Protein AF-A0A8T5B7F2-F1 (afdb_monomer_lite)

pLDDT: mean 81.79, std 15.77, range [36.69, 97.19]

Foldseek 3Di:
DVVVVVVVCVPVDDDPVNVVPPPPPDPVVVVVQVVVQVVDPDFPFDPDFWWKFAWDAPPPDKAKWKAFPQPQAIDPPDDPDDPPPPRPGDIDIDIAHQKIFTQDIDDDDPVCRGDQGCVCVVVRMFIEDPDDPVQRDGGFMKGWDKDQRTGRDDPTDRGIDIGIYGDDDPD

Radius of gyration: 23.21 Å; chains: 1; bounding box: 49×59×62 Å

Sequence (171 aa):
HVENGIRKREGCGPKVQEYLSRRKEIDFPTYVSYLADRIRREKKRLTYPRVVGEVEDTGDGSLEVLLCLGCNRVYYPIRNRCFQYDCEGPLEKITLPRRARLIRIIDLPIKQRRIFDITLMREGYVYIVDSEPNELKPGVELEPVIRRLNYEGNDGLIIYGPCYRPMFRRS

Secondary structure (DSSP, 8-state):
--HHHHHTTTTSS--HHHHHH------HHHHHHHHHHHH-------SSPPEEEEEEE-SS-EEEEEEETTTTEEESS--SS--STT--PPEEEEEEESSEEEEEEE---TTGGGS--HHHHHTTEEEE-S--TTT--TT-EEEEEEEEEEE--TTSPEEEEEEEEE-----

Structure (mmCIF, N/CA/C/O backbone):
data_AF-A0A8T5B7F2-F1
#
_entry.id   AF-A0A8T5B7F2-F1
#
loop_
_atom_site.group_PDB
_atom_site.id
_atom_site.type_symbol
_atom_site.label_atom_id
_atom_site.label_alt_id
_atom_site.label_comp_id
_atom_site.label_asym_id
_atom_site.label_entity_id
_atom_site.label_seq_id
_atom_site.pdbx_PDB_ins_code
_atom_site.Cartn_x
_atom_site.Cartn_y
_atom_site.Cartn_z
_atom_site.occupancy
_atom_site.B_iso_or_equiv
_atom_site.auth_seq_id
_atom_site.auth_comp_id
_atom_site.auth_asym_id
_atom_site.auth_atom_id
_atom_site.pdbx_PDB_model_num
ATOM 1 N N . HIS A 1 1 ? 17.336 -42.923 -41.041 1.00 51.56 1 HIS A N 1
ATOM 2 C CA . HIS A 1 1 ? 16.162 -42.450 -40.265 1.00 51.56 1 HIS A CA 1
ATOM 3 C C . HIS A 1 1 ? 16.240 -40.985 -39.802 1.00 51.56 1 HIS A C 1
ATOM 5 O O . HIS A 1 1 ? 15.188 -40.421 -39.530 1.00 51.56 1 HIS A O 1
ATOM 11 N N . VAL A 1 2 ? 17.419 -40.342 -39.761 1.00 53.22 2 VAL A N 1
ATOM 12 C CA . VAL A 1 2 ? 17.573 -38.925 -39.350 1.00 53.22 2 VAL A CA 1
ATOM 13 C C . VAL A 1 2 ? 17.303 -37.938 -40.502 1.00 53.22 2 VAL A C 1
ATOM 15 O O . VAL A 1 2 ? 16.630 -36.931 -40.307 1.00 53.22 2 VAL A O 1
ATOM 18 N N . GLU A 1 3 ? 17.720 -38.265 -41.728 1.00 51.62 3 GLU A N 1
ATOM 19 C CA . GLU A 1 3 ? 17.583 -37.384 -42.906 1.00 51.62 3 GLU A CA 1
ATOM 20 C C . GLU A 1 3 ? 16.125 -37.071 -43.288 1.00 51.62 3 GLU A C 1
ATOM 22 O O . GLU A 1 3 ? 15.798 -35.942 -43.653 1.00 51.62 3 GLU A O 1
ATOM 27 N N . ASN A 1 4 ? 15.209 -38.028 -43.104 1.00 52.06 4 ASN A N 1
ATOM 28 C CA . ASN A 1 4 ? 13.774 -37.820 -43.346 1.00 52.06 4 ASN A CA 1
ATOM 29 C C . ASN A 1 4 ? 13.122 -36.870 -42.322 1.00 52.06 4 ASN A C 1
ATOM 31 O O . ASN A 1 4 ? 12.081 -36.278 -42.607 1.00 52.06 4 ASN A O 1
ATOM 35 N N . GLY A 1 5 ? 13.718 -36.716 -41.134 1.00 56.75 5 GLY A N 1
ATOM 36 C CA . GLY A 1 5 ? 13.254 -35.783 -40.105 1.00 56.75 5 GLY A CA 1
ATOM 37 C C . GLY A 1 5 ? 13.672 -34.336 -40.374 1.00 56.75 5 GLY A C 1
ATOM 38 O O . GLY A 1 5 ? 12.923 -33.417 -40.045 1.00 56.75 5 GLY A O 1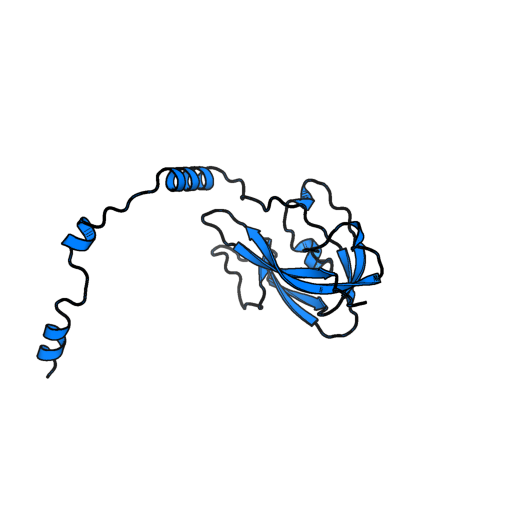
ATOM 39 N N . ILE A 1 6 ? 14.829 -34.138 -41.017 1.00 55.22 6 ILE A N 1
ATOM 40 C CA . ILE A 1 6 ? 15.348 -32.816 -41.402 1.00 55.22 6 ILE A CA 1
ATOM 41 C C . ILE A 1 6 ? 14.534 -32.260 -42.577 1.00 55.22 6 ILE A C 1
ATOM 43 O O . ILE A 1 6 ? 14.003 -31.157 -42.475 1.00 55.22 6 ILE A O 1
ATOM 47 N N . ARG A 1 7 ? 14.293 -33.075 -43.616 1.00 54.94 7 ARG A N 1
ATOM 48 C CA . ARG A 1 7 ? 13.446 -32.702 -44.768 1.00 54.94 7 ARG A CA 1
ATOM 49 C C . ARG A 1 7 ? 12.009 -32.331 -44.393 1.00 54.94 7 ARG A C 1
ATOM 51 O O . ARG A 1 7 ? 11.397 -31.500 -45.050 1.00 54.94 7 ARG A O 1
ATOM 58 N N . LYS A 1 8 ? 11.459 -32.898 -43.312 1.00 58.28 8 LYS A N 1
ATOM 59 C CA . LYS A 1 8 ? 10.122 -32.531 -42.801 1.00 58.28 8 LYS A CA 1
ATOM 60 C C . LYS A 1 8 ? 10.068 -31.158 -42.116 1.00 58.28 8 LYS A C 1
ATOM 62 O O . LYS A 1 8 ? 8.971 -30.658 -41.896 1.00 58.28 8 LYS A O 1
ATOM 67 N N . ARG A 1 9 ? 11.211 -30.569 -41.747 1.00 55.47 9 ARG A N 1
ATOM 68 C CA . ARG A 1 9 ? 11.302 -29.264 -41.062 1.00 55.47 9 ARG A CA 1
ATOM 69 C C . ARG A 1 9 ? 11.790 -28.131 -41.972 1.00 55.47 9 ARG A C 1
ATOM 71 O O . ARG A 1 9 ? 11.722 -26.971 -41.564 1.00 55.47 9 ARG A O 1
ATOM 78 N N . GLU A 1 10 ? 12.222 -28.440 -43.196 1.00 54.62 10 GLU A N 1
ATOM 79 C CA . GLU A 1 10 ? 12.577 -27.480 -44.251 1.00 54.62 10 GLU A CA 1
ATOM 80 C C . GLU A 1 10 ? 11.319 -26.774 -44.788 1.00 54.62 10 GLU A C 1
ATOM 82 O O . GLU A 1 10 ? 10.803 -27.075 -45.859 1.00 54.62 10 GLU A O 1
ATOM 87 N N . GLY A 1 11 ? 10.766 -25.855 -43.999 1.00 56.06 11 GLY A N 1
ATOM 88 C CA . GLY A 1 11 ? 9.564 -25.099 -44.366 1.00 56.06 11 GLY A CA 1
ATOM 89 C C . GLY A 1 11 ? 8.676 -24.699 -43.192 1.00 56.06 11 GLY A C 1
ATOM 90 O O . GLY A 1 11 ? 7.735 -23.940 -43.385 1.00 56.06 11 GLY A O 1
ATOM 91 N N . CYS A 1 12 ? 8.973 -25.167 -41.974 1.00 56.88 12 CYS A N 1
ATOM 92 C CA . CYS A 1 12 ? 8.216 -24.791 -40.774 1.00 56.88 12 CYS A CA 1
ATOM 93 C C . CYS A 1 12 ? 8.627 -23.433 -40.175 1.00 56.88 12 CYS A C 1
ATOM 95 O O . CYS A 1 12 ? 8.027 -23.001 -39.194 1.00 56.88 12 CYS A O 1
ATOM 97 N N . GLY A 1 13 ? 9.655 -22.780 -40.721 1.00 60.50 13 GLY A N 1
ATOM 98 C CA . GLY A 1 13 ? 10.077 -21.438 -40.325 1.00 60.50 13 GLY A CA 1
ATOM 99 C C . GLY A 1 13 ? 9.675 -20.405 -41.381 1.00 60.50 13 GLY A C 1
ATOM 100 O O . GLY A 1 13 ? 9.742 -20.723 -42.571 1.00 60.50 13 GLY A O 1
ATOM 101 N N . PRO A 1 14 ? 9.283 -19.185 -40.978 1.00 62.03 14 PRO A N 1
ATOM 102 C CA . PRO A 1 14 ? 8.954 -18.132 -41.927 1.00 62.03 14 PRO A CA 1
ATOM 103 C C . PRO A 1 14 ? 10.139 -17.832 -42.852 1.00 62.03 14 PRO A C 1
ATOM 105 O O . PRO A 1 14 ? 11.297 -17.797 -42.422 1.00 62.03 14 PRO A O 1
ATOM 108 N N . LYS A 1 15 ? 9.861 -17.639 -44.144 1.00 72.44 15 LYS A N 1
ATOM 109 C CA . LYS A 1 15 ? 10.897 -17.378 -45.157 1.00 72.44 15 LYS A CA 1
ATOM 110 C C . LYS A 1 15 ? 11.496 -15.988 -44.940 1.00 72.44 15 LYS A C 1
ATOM 112 O O . LYS A 1 15 ? 10.819 -15.072 -44.492 1.00 72.44 15 LYS A O 1
ATOM 117 N N . VAL A 1 16 ? 12.751 -15.778 -45.342 1.00 63.19 16 VAL A N 1
ATOM 118 C CA . VAL A 1 16 ? 13.417 -14.455 -45.274 1.00 63.19 16 VAL A CA 1
ATOM 119 C C . VAL A 1 16 ? 12.575 -13.355 -45.943 1.00 63.19 16 VAL A C 1
ATOM 121 O O . VAL A 1 16 ? 12.485 -12.241 -45.439 1.00 63.19 16 VAL A O 1
ATOM 124 N N . GLN A 1 17 ? 11.883 -13.693 -47.032 1.00 61.34 17 GLN A N 1
ATOM 125 C CA . GLN A 1 17 ? 10.926 -12.813 -47.709 1.00 61.34 17 GLN A CA 1
ATOM 126 C C . GLN A 1 17 ? 9.750 -12.395 -46.804 1.00 61.34 17 GLN A C 1
ATOM 128 O O . GLN A 1 17 ? 9.361 -11.236 -46.851 1.00 61.34 17 GLN A O 1
ATOM 133 N N . GLU A 1 18 ? 9.243 -13.272 -45.927 1.00 62.03 18 GLU A N 1
ATOM 134 C CA . GLU A 1 18 ? 8.201 -12.933 -44.937 1.00 62.03 18 GLU A CA 1
ATOM 135 C C . GLU A 1 18 ? 8.719 -12.019 -43.819 1.00 62.03 18 GLU A C 1
ATOM 137 O O . GLU A 1 18 ? 7.961 -11.218 -43.272 1.00 62.03 18 GLU A O 1
ATOM 142 N N . TYR A 1 19 ? 10.012 -12.095 -43.485 1.00 61.62 19 TYR A N 1
ATOM 143 C CA . TYR A 1 19 ? 10.641 -11.135 -42.573 1.0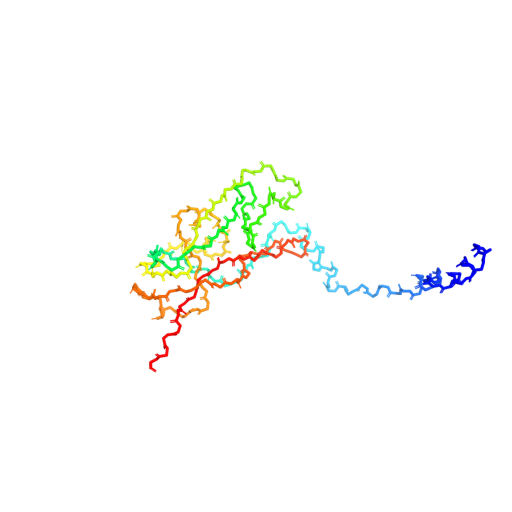0 61.62 19 TYR A CA 1
ATOM 144 C C . TYR A 1 19 ? 10.772 -9.750 -43.210 1.00 61.62 19 TYR A C 1
ATOM 146 O O . TYR A 1 19 ? 10.538 -8.749 -42.537 1.00 61.62 19 TYR A O 1
ATOM 154 N N . LEU A 1 20 ? 11.114 -9.695 -44.499 1.00 60.31 20 LEU A N 1
ATOM 155 C CA . LEU A 1 20 ? 11.252 -8.447 -45.254 1.00 60.31 20 LEU A CA 1
ATOM 156 C C . LEU A 1 20 ? 9.891 -7.816 -45.587 1.00 60.31 20 LEU A C 1
ATOM 158 O O . LEU A 1 20 ? 9.758 -6.594 -45.568 1.00 60.31 20 LEU A O 1
ATOM 162 N N . SER A 1 21 ? 8.871 -8.636 -45.865 1.00 59.69 21 SER A N 1
ATOM 163 C CA . SER A 1 21 ? 7.511 -8.185 -46.180 1.00 59.69 21 SER A CA 1
ATOM 164 C C . SER A 1 21 ? 6.680 -7.854 -44.944 1.00 59.69 21 SER A C 1
ATOM 166 O O . SER A 1 21 ? 5.618 -7.241 -45.075 1.00 59.69 21 SER A O 1
ATOM 168 N N . ARG A 1 22 ? 7.148 -8.218 -43.741 1.00 58.12 22 ARG A N 1
ATOM 169 C CA . ARG A 1 22 ? 6.617 -7.712 -42.472 1.00 58.12 22 ARG A CA 1
ATOM 170 C C . ARG A 1 22 ? 6.911 -6.214 -42.388 1.00 58.12 22 ARG A C 1
ATOM 172 O O . ARG A 1 22 ? 7.828 -5.768 -41.703 1.00 58.12 22 ARG A O 1
ATOM 179 N N . ARG A 1 23 ? 6.103 -5.413 -43.086 1.00 52.53 23 ARG A N 1
ATOM 180 C CA . ARG A 1 23 ? 5.982 -3.984 -42.812 1.00 52.53 23 ARG A CA 1
ATOM 181 C C . ARG A 1 23 ? 5.582 -3.866 -41.352 1.00 52.53 23 ARG A C 1
ATOM 183 O O . ARG A 1 23 ? 4.459 -4.172 -40.967 1.00 52.53 23 ARG A O 1
ATOM 190 N N . LYS A 1 24 ? 6.546 -3.488 -40.521 1.00 57.41 24 LYS A N 1
ATOM 191 C CA . LYS A 1 24 ? 6.284 -3.077 -39.155 1.00 57.41 24 LYS A CA 1
ATOM 192 C C . LYS A 1 24 ? 5.636 -1.708 -39.300 1.00 57.41 24 LYS A C 1
ATOM 194 O O . LYS A 1 24 ? 6.340 -0.721 -39.483 1.00 57.41 24 LYS A O 1
ATOM 199 N N . GLU A 1 25 ? 4.309 -1.664 -39.360 1.00 60.31 25 GLU A N 1
ATOM 200 C CA . GLU A 1 25 ? 3.586 -0.405 -39.220 1.00 60.31 25 GLU A CA 1
ATOM 201 C C . GLU A 1 25 ? 3.957 0.143 -37.847 1.00 60.31 25 GLU A C 1
ATOM 203 O O . GLU A 1 25 ? 3.554 -0.369 -36.803 1.00 60.31 25 GLU A O 1
ATOM 208 N N . ILE A 1 26 ? 4.871 1.109 -37.853 1.00 59.50 26 ILE A N 1
ATOM 209 C CA . ILE A 1 26 ? 5.222 1.842 -36.654 1.00 59.50 26 ILE A CA 1
ATOM 210 C C . ILE A 1 26 ? 4.067 2.808 -36.467 1.00 59.50 26 ILE A C 1
ATOM 212 O O . ILE A 1 26 ? 3.935 3.773 -37.218 1.00 59.50 26 ILE A O 1
ATOM 216 N N . ASP A 1 27 ? 3.219 2.523 -35.486 1.00 68.88 27 ASP A N 1
ATOM 217 C CA . ASP A 1 27 ? 2.233 3.482 -35.019 1.00 68.88 27 ASP A CA 1
ATOM 218 C C . ASP A 1 27 ? 2.986 4.715 -34.492 1.00 68.88 27 ASP A C 1
ATOM 220 O O . ASP A 1 27 ? 3.556 4.712 -33.398 1.00 68.88 27 ASP A O 1
ATOM 224 N N . PHE A 1 28 ? 3.084 5.743 -35.337 1.00 67.25 28 PHE A N 1
ATOM 225 C CA . PHE A 1 28 ? 3.832 6.972 -35.075 1.00 67.25 28 PHE A CA 1
ATOM 226 C C . PHE A 1 28 ? 3.417 7.646 -33.758 1.00 67.25 28 PHE A C 1
ATOM 228 O O . PHE A 1 28 ? 4.313 8.004 -32.993 1.00 67.25 28 PHE A O 1
ATOM 235 N N . PRO A 1 29 ? 2.115 7.782 -33.432 1.00 72.81 29 PRO A N 1
ATOM 236 C CA . PRO A 1 29 ? 1.653 8.197 -32.108 1.00 72.81 29 PRO A CA 1
ATOM 237 C C . PRO A 1 29 ? 2.306 7.425 -30.957 1.00 72.81 29 PRO A C 1
ATOM 239 O O . PRO A 1 29 ? 2.857 8.024 -30.029 1.00 72.81 29 PRO A O 1
ATOM 242 N N . THR A 1 30 ? 2.307 6.096 -31.043 1.00 65.50 30 THR A N 1
ATOM 243 C CA . THR A 1 30 ? 2.913 5.220 -30.040 1.00 65.50 30 THR A CA 1
ATOM 244 C C . THR A 1 30 ? 4.432 5.414 -29.973 1.00 65.50 30 THR A C 1
ATOM 246 O O . THR A 1 30 ? 4.979 5.579 -28.882 1.00 65.50 30 THR A O 1
ATOM 249 N N . TYR A 1 31 ? 5.117 5.516 -31.114 1.00 69.44 31 TYR A N 1
ATOM 250 C CA . TYR A 1 31 ? 6.560 5.782 -31.184 1.00 69.44 31 TYR A CA 1
ATOM 251 C C . TYR A 1 31 ? 6.956 7.138 -30.579 1.00 69.44 31 TYR A C 1
ATOM 253 O O . TYR A 1 31 ? 7.900 7.215 -29.791 1.00 69.44 31 TYR A O 1
ATOM 261 N N . VAL A 1 32 ? 6.204 8.199 -30.880 1.00 74.75 32 VAL A N 1
ATOM 262 C CA . VAL A 1 32 ? 6.394 9.529 -30.284 1.00 74.75 32 VAL A CA 1
ATOM 263 C C . VAL A 1 32 ? 6.147 9.480 -28.776 1.00 74.75 32 VAL A C 1
ATOM 265 O O . VAL A 1 32 ? 6.898 10.094 -28.021 1.00 74.75 32 VAL A O 1
ATOM 268 N N . SER A 1 33 ? 5.154 8.709 -28.318 1.00 67.38 33 SER A N 1
ATOM 269 C CA . SER A 1 33 ? 4.895 8.522 -26.887 1.00 67.38 33 SER A CA 1
ATOM 270 C C . SER A 1 33 ? 6.051 7.814 -26.169 1.00 67.38 33 SER A C 1
ATOM 272 O O . SER A 1 33 ? 6.435 8.243 -25.083 1.00 67.38 33 SER A O 1
ATOM 274 N N . TYR A 1 34 ? 6.662 6.796 -26.789 1.00 66.81 34 TYR A N 1
ATOM 275 C CA . TYR A 1 34 ? 7.838 6.106 -26.248 1.00 66.81 34 TYR A CA 1
ATOM 276 C C . TYR A 1 34 ? 9.067 7.019 -26.210 1.00 66.81 34 TYR A C 1
ATOM 278 O O . TYR A 1 34 ? 9.780 7.053 -25.211 1.00 66.81 34 TYR A O 1
ATOM 286 N N . LEU A 1 35 ? 9.304 7.807 -27.263 1.00 69.25 35 LEU A N 1
ATOM 287 C CA . LEU A 1 35 ? 10.375 8.809 -27.288 1.00 69.25 35 LEU A CA 1
ATOM 288 C C . LEU A 1 35 ? 10.183 9.873 -26.204 1.00 69.25 35 LEU A C 1
ATOM 290 O O . LEU A 1 35 ? 11.130 10.201 -25.491 1.00 69.25 35 LEU A O 1
ATOM 294 N N . ALA A 1 36 ? 8.962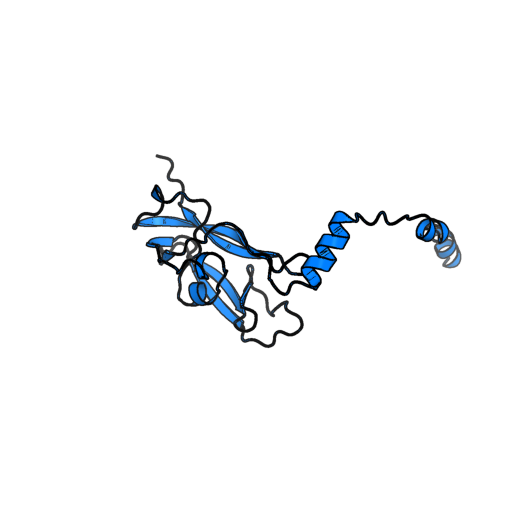 10.388 -26.053 1.00 66.25 36 ALA A N 1
ATOM 295 C CA . ALA A 1 36 ? 8.634 11.362 -25.022 1.00 66.25 36 ALA A CA 1
ATOM 296 C C . ALA A 1 36 ? 8.824 10.784 -23.613 1.00 66.25 36 ALA A C 1
ATOM 298 O O . ALA A 1 36 ? 9.395 11.467 -22.767 1.00 66.25 36 ALA A O 1
ATOM 299 N N . ASP A 1 37 ? 8.410 9.538 -23.371 1.00 63.19 37 ASP A N 1
ATOM 300 C CA . ASP A 1 37 ? 8.599 8.847 -22.090 1.00 63.19 37 ASP A CA 1
ATOM 301 C C . ASP A 1 37 ? 10.075 8.571 -21.792 1.00 63.19 37 ASP A C 1
ATOM 303 O O . ASP A 1 37 ? 10.518 8.747 -20.663 1.00 63.19 37 ASP A O 1
ATOM 307 N N . ARG A 1 38 ? 10.867 8.200 -22.802 1.00 62.12 38 ARG A N 1
ATOM 308 C CA . ARG A 1 38 ? 12.307 7.965 -22.642 1.00 62.12 38 ARG A CA 1
ATOM 309 C C . ARG A 1 38 ? 13.077 9.252 -22.333 1.00 62.12 38 ARG A C 1
ATOM 311 O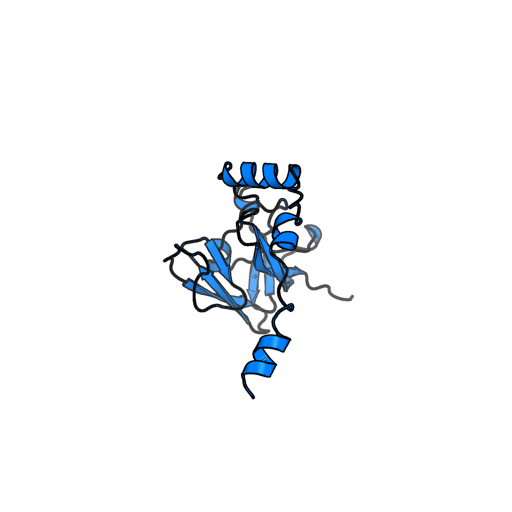 O . ARG A 1 38 ? 14.071 9.219 -21.611 1.00 62.12 38 ARG A O 1
ATOM 318 N N . ILE A 1 39 ? 12.633 10.383 -22.883 1.00 62.31 39 ILE A N 1
ATOM 319 C CA . ILE A 1 39 ? 13.242 11.702 -22.659 1.00 62.31 39 ILE A CA 1
ATOM 320 C C . ILE A 1 39 ? 12.757 12.315 -21.334 1.00 62.31 39 ILE A C 1
ATOM 322 O O . ILE A 1 39 ? 13.539 12.933 -20.607 1.00 62.31 39 ILE A O 1
ATOM 326 N N . ARG A 1 40 ? 11.476 12.143 -20.984 1.00 56.12 40 ARG A N 1
ATOM 327 C CA . ARG A 1 40 ? 10.899 12.638 -19.729 1.00 56.12 40 ARG A CA 1
ATOM 328 C C . ARG A 1 40 ? 11.228 11.674 -18.593 1.00 56.12 40 ARG A C 1
ATOM 330 O O . ARG A 1 40 ? 10.596 10.644 -18.427 1.00 56.12 40 ARG A O 1
ATOM 337 N N . ARG A 1 41 ? 12.130 12.078 -17.695 1.00 48.94 41 ARG A N 1
ATOM 338 C CA . ARG A 1 41 ? 12.385 11.370 -16.418 1.00 48.94 41 ARG A CA 1
ATOM 339 C C . ARG A 1 41 ? 11.164 11.301 -15.480 1.00 48.94 41 ARG A C 1
ATOM 341 O O . ARG A 1 41 ? 11.242 10.708 -14.404 1.00 48.94 41 ARG A O 1
ATOM 348 N N . GLU A 1 42 ? 10.051 11.941 -15.832 1.00 53.16 42 GLU A N 1
ATOM 349 C CA . GLU A 1 42 ? 8.841 11.962 -15.021 1.00 53.16 42 GLU A CA 1
ATOM 350 C C . GLU A 1 42 ? 8.068 10.648 -15.164 1.00 53.16 42 GLU A C 1
ATOM 352 O O . GLU A 1 42 ? 7.366 10.413 -16.145 1.00 53.16 42 GLU A O 1
ATOM 357 N N . LYS A 1 43 ? 8.166 9.793 -14.138 1.00 54.53 43 LYS A N 1
ATOM 358 C CA . LYS A 1 43 ? 7.346 8.581 -14.005 1.00 54.53 43 LYS A CA 1
ATOM 359 C C . LYS A 1 43 ? 5.864 8.944 -14.173 1.00 54.53 43 LYS A C 1
ATOM 361 O O . LYS A 1 43 ? 5.341 9.717 -13.366 1.00 54.53 43 LYS A O 1
ATOM 366 N N . LYS A 1 44 ? 5.185 8.380 -15.180 1.00 57.00 44 LYS A N 1
ATOM 367 C CA . LYS A 1 44 ? 3.726 8.498 -15.350 1.00 57.00 44 LYS A CA 1
ATOM 368 C C . LYS A 1 44 ? 3.037 7.932 -14.108 1.00 57.00 44 LYS A C 1
ATOM 370 O O . LYS A 1 44 ? 3.077 6.732 -13.864 1.00 57.00 44 LYS A O 1
ATOM 375 N N . ARG A 1 45 ? 2.429 8.800 -13.298 1.00 63.00 45 ARG A N 1
ATOM 376 C CA . ARG A 1 45 ? 1.796 8.413 -12.027 1.00 63.00 45 ARG A CA 1
ATOM 377 C C . ARG A 1 45 ? 0.342 8.029 -12.242 1.00 63.00 45 ARG A C 1
ATOM 379 O O . ARG A 1 45 ? -0.299 8.473 -13.191 1.00 63.00 45 ARG A O 1
ATOM 386 N N . LEU A 1 46 ? -0.185 7.237 -11.316 1.00 62.09 46 LEU A N 1
ATOM 387 C CA . LEU A 1 46 ? -1.623 7.018 -11.225 1.00 62.09 46 LEU A CA 1
ATOM 388 C C . LEU A 1 46 ? -2.325 8.339 -10.905 1.00 62.09 46 LEU A C 1
ATOM 390 O O . LEU A 1 46 ? -1.871 9.103 -10.056 1.00 62.09 46 LEU A O 1
ATOM 394 N N . THR A 1 47 ? -3.408 8.609 -11.630 1.00 58.88 47 THR A N 1
ATOM 395 C CA . THR A 1 47 ? -4.080 9.915 -11.631 1.00 58.88 47 THR A CA 1
ATOM 396 C C . THR A 1 47 ? -5.000 10.113 -10.424 1.00 58.88 47 THR A C 1
ATOM 398 O O . THR A 1 47 ? -5.293 11.251 -10.069 1.00 58.88 47 THR A O 1
ATOM 401 N N . TYR A 1 48 ? -5.443 9.032 -9.773 1.00 67.12 48 TYR A N 1
ATOM 402 C CA . TYR A 1 48 ? -6.343 9.111 -8.623 1.00 67.12 48 TYR A CA 1
ATOM 403 C C . TYR A 1 48 ? -5.579 9.382 -7.316 1.00 67.12 48 TYR A C 1
ATOM 405 O O . TYR A 1 48 ? -4.479 8.849 -7.124 1.00 67.12 48 TYR A O 1
ATOM 413 N N . PRO A 1 49 ? -6.135 10.211 -6.411 1.00 73.12 49 PRO A N 1
ATOM 414 C CA . PRO A 1 49 ? -5.559 10.409 -5.091 1.00 73.12 49 PRO A CA 1
ATOM 415 C C . PRO A 1 49 ? -5.616 9.098 -4.307 1.00 73.12 49 PRO A C 1
ATOM 417 O O . PRO A 1 49 ? -6.630 8.405 -4.290 1.00 73.12 49 PRO A O 1
ATOM 420 N N . ARG A 1 50 ? -4.508 8.756 -3.657 1.00 86.75 50 ARG A N 1
ATOM 421 C CA . ARG A 1 50 ? -4.429 7.599 -2.771 1.00 86.75 50 ARG A CA 1
ATOM 422 C C . ARG A 1 50 ? -4.993 7.965 -1.415 1.00 86.75 50 ARG A C 1
ATOM 424 O O . ARG A 1 50 ? -4.577 8.966 -0.831 1.00 86.75 50 ARG A O 1
ATOM 431 N N . VAL A 1 51 ? -5.893 7.126 -0.924 1.00 92.38 51 VAL A N 1
ATOM 432 C CA . VAL A 1 51 ? -6.351 7.154 0.460 1.00 92.38 51 VAL A CA 1
ATOM 433 C C . VAL A 1 51 ? -5.508 6.158 1.243 1.00 92.38 51 VAL A C 1
ATOM 435 O O . VAL A 1 51 ? -5.236 5.057 0.762 1.00 92.38 51 VAL A O 1
ATOM 438 N N . VAL A 1 52 ? -5.055 6.564 2.424 1.00 95.12 52 VAL A N 1
ATOM 439 C CA . VAL A 1 52 ? -4.245 5.734 3.316 1.00 95.12 52 VAL A CA 1
ATOM 440 C C . VAL A 1 52 ? -4.907 5.725 4.681 1.00 95.12 52 VAL A C 1
ATOM 442 O O . VAL A 1 52 ? -5.373 6.765 5.142 1.00 95.12 52 VAL A O 1
ATOM 445 N N . GLY A 1 53 ? -4.984 4.555 5.303 1.00 95.69 53 GLY A N 1
ATOM 446 C CA . GLY A 1 53 ? -5.603 4.386 6.609 1.00 95.69 53 GLY A CA 1
ATOM 447 C C . GLY A 1 53 ? -4.749 3.558 7.549 1.00 95.69 53 GLY A C 1
ATOM 448 O O . GLY A 1 53 ? -3.965 2.711 7.128 1.00 95.69 53 GLY A O 1
ATOM 449 N N . GLU A 1 54 ? -4.926 3.822 8.832 1.00 97.19 54 GLU A N 1
ATOM 450 C CA . GLU A 1 54 ? -4.444 2.979 9.916 1.00 97.19 54 GLU A CA 1
ATOM 451 C C . GLU A 1 54 ? -5.500 1.928 10.234 1.00 97.19 54 GLU A C 1
ATOM 453 O O . GLU A 1 54 ? -6.696 2.240 10.272 1.00 97.19 54 GLU A O 1
ATOM 458 N N . VAL A 1 55 ? -5.069 0.688 10.443 1.00 96.75 55 VAL A N 1
ATOM 459 C CA . VAL A 1 55 ? -5.975 -0.442 10.640 1.00 96.75 55 VAL A CA 1
ATOM 460 C C . VAL A 1 55 ? -5.541 -1.313 11.805 1.00 96.75 55 VAL A C 1
ATOM 462 O O . VAL A 1 55 ? -4.354 -1.443 12.087 1.00 96.75 55 VAL A O 1
ATOM 465 N N . GLU A 1 56 ? -6.517 -1.947 12.443 1.00 95.56 56 GLU A N 1
ATOM 466 C CA . GLU A 1 56 ? -6.297 -3.043 13.387 1.00 95.56 56 GLU A CA 1
ATOM 467 C C . GLU A 1 56 ? -6.606 -4.392 12.729 1.00 95.56 56 GLU A C 1
ATOM 469 O O . GLU A 1 56 ? -7.488 -4.490 11.872 1.00 95.56 56 GLU A O 1
ATOM 474 N N . ASP A 1 57 ? -5.881 -5.433 13.135 1.00 94.38 57 ASP A N 1
ATOM 475 C CA . ASP A 1 57 ? -6.146 -6.816 12.734 1.00 94.38 57 ASP A CA 1
ATOM 476 C C . ASP A 1 57 ? -7.361 -7.361 13.499 1.00 94.38 57 ASP A C 1
ATOM 478 O O . ASP A 1 57 ? -7.426 -7.265 14.726 1.00 94.38 57 ASP A O 1
ATOM 482 N N . THR A 1 58 ? -8.326 -7.948 12.786 1.00 90.69 58 THR A N 1
ATOM 483 C CA . THR A 1 58 ? -9.504 -8.575 13.406 1.00 90.69 58 THR A CA 1
ATOM 484 C C . THR A 1 58 ? -9.301 -10.057 13.740 1.00 90.69 58 THR A C 1
ATOM 486 O O . THR A 1 58 ? -10.213 -10.677 14.282 1.00 90.69 58 THR A O 1
ATOM 489 N N . GLY A 1 59 ? -8.127 -10.631 13.450 1.00 85.44 59 GLY A N 1
ATOM 490 C CA . GLY A 1 59 ? -7.739 -11.992 13.836 1.00 85.44 59 GLY A CA 1
ATOM 491 C C . GLY A 1 59 ? -8.007 -13.075 12.785 1.00 85.44 59 GLY A C 1
ATOM 492 O O . GLY A 1 59 ? -7.770 -14.251 13.048 1.00 85.44 59 GLY A O 1
ATOM 493 N N . ASP A 1 60 ? -8.443 -12.712 11.577 1.00 84.62 60 ASP A N 1
ATOM 494 C CA . ASP A 1 60 ? -8.786 -13.658 10.498 1.00 84.62 60 ASP A CA 1
ATOM 495 C C . ASP A 1 60 ? -7.578 -14.047 9.611 1.00 84.62 60 ASP A C 1
ATOM 497 O O . ASP A 1 60 ? -7.701 -14.368 8.422 1.00 84.62 60 ASP A O 1
ATOM 501 N N . GLY A 1 61 ? -6.381 -14.023 10.202 1.00 91.94 61 GLY A N 1
ATOM 502 C CA . GLY A 1 61 ? -5.113 -14.361 9.563 1.00 91.94 61 GLY A CA 1
ATOM 503 C C . GLY A 1 61 ? -4.457 -13.196 8.825 1.00 91.94 61 GLY A C 1
ATOM 504 O O . GLY A 1 61 ? -4.954 -12.074 8.793 1.00 91.94 61 GLY A O 1
ATOM 505 N N . SER A 1 62 ? -3.317 -13.475 8.194 1.00 94.25 62 SER A N 1
ATOM 506 C CA . SER A 1 62 ? -2.480 -12.454 7.566 1.00 94.25 62 SER A CA 1
ATOM 507 C C . SER A 1 62 ? -2.056 -12.815 6.139 1.00 94.25 62 SER A C 1
ATOM 509 O O . SER A 1 62 ? -2.231 -13.931 5.632 1.00 94.25 62 SER A O 1
ATOM 511 N N . LEU A 1 63 ? -1.572 -11.799 5.441 1.00 94.56 63 LEU A N 1
ATOM 512 C CA . LEU A 1 63 ? -0.966 -11.833 4.123 1.00 94.56 63 LEU A CA 1
ATOM 513 C C . LEU A 1 63 ? 0.484 -11.421 4.306 1.00 94.56 63 LEU A C 1
ATOM 515 O O . LEU A 1 63 ? 0.757 -10.404 4.939 1.00 94.56 63 LEU A O 1
ATOM 519 N N . GLU A 1 64 ? 1.408 -12.148 3.702 1.00 96.31 64 GLU A N 1
ATOM 520 C CA . GLU A 1 64 ? 2.795 -11.714 3.685 1.00 96.31 64 GLU A CA 1
ATOM 521 C C . GLU A 1 64 ? 3.086 -10.928 2.400 1.00 96.31 64 GLU A C 1
ATOM 523 O O . GLU A 1 64 ? 2.673 -11.312 1.300 1.00 96.31 64 GLU A O 1
ATOM 528 N N . VAL A 1 65 ? 3.815 -9.824 2.537 1.00 96.69 65 VAL A N 1
ATOM 529 C CA . VAL A 1 65 ? 4.195 -8.933 1.438 1.00 96.69 65 VAL A CA 1
ATOM 530 C C . VAL A 1 65 ? 5.680 -8.632 1.540 1.00 96.69 65 VAL A C 1
ATOM 532 O O . VAL A 1 65 ? 6.208 -8.449 2.633 1.00 96.69 65 VAL A O 1
ATOM 535 N N . LEU A 1 66 ? 6.364 -8.563 0.400 1.00 97.00 66 LEU A N 1
ATOM 536 C CA . LEU A 1 66 ? 7.774 -8.193 0.357 1.00 97.00 66 LEU A CA 1
ATOM 537 C C . LEU A 1 66 ? 7.933 -6.756 -0.140 1.00 97.00 66 LEU A C 1
ATOM 539 O O . LEU A 1 66 ? 7.460 -6.412 -1.224 1.00 97.00 66 LEU A O 1
ATOM 543 N N . LEU A 1 67 ? 8.642 -5.937 0.624 1.00 96.38 67 LEU A N 1
ATOM 544 C CA . LEU A 1 67 ? 9.011 -4.570 0.289 1.00 96.38 67 LEU A CA 1
ATOM 545 C C . LEU A 1 67 ? 10.491 -4.512 -0.096 1.00 96.38 67 LEU A C 1
ATOM 547 O O . LEU A 1 67 ? 11.330 -5.140 0.543 1.00 96.38 67 LEU A O 1
ATOM 551 N N . CYS A 1 68 ? 10.830 -3.744 -1.130 1.00 95.00 68 CYS A N 1
ATOM 552 C CA . CYS A 1 68 ? 12.215 -3.435 -1.474 1.00 95.00 68 CYS A CA 1
ATOM 553 C C . CYS A 1 68 ? 12.523 -1.976 -1.156 1.00 95.00 68 CYS A C 1
ATOM 555 O O . CYS A 1 68 ? 12.070 -1.072 -1.866 1.00 95.00 68 CYS A O 1
ATOM 557 N N . LEU A 1 69 ? 13.344 -1.762 -0.128 1.00 93.56 69 LEU A N 1
ATOM 558 C CA . LEU A 1 69 ? 13.674 -0.433 0.384 1.00 93.56 69 LEU A CA 1
ATOM 559 C C . LEU A 1 69 ? 14.576 0.370 -0.568 1.00 93.56 69 LEU A C 1
ATOM 561 O O . LEU A 1 69 ? 14.592 1.592 -0.498 1.00 93.56 69 LEU A O 1
ATOM 565 N N . GLY A 1 70 ? 15.291 -0.288 -1.491 1.00 92.25 70 GLY A N 1
ATOM 566 C CA . GLY A 1 70 ? 16.156 0.406 -2.456 1.00 92.25 70 GLY A CA 1
ATOM 567 C C . GLY A 1 70 ? 15.424 1.010 -3.653 1.00 92.25 70 GLY A C 1
ATOM 568 O O . GLY A 1 70 ? 15.813 2.069 -4.132 1.00 92.25 70 GLY A O 1
ATOM 569 N N . CYS A 1 71 ? 14.369 0.358 -4.157 1.00 90.06 71 CYS A N 1
ATOM 570 C CA . CYS A 1 71 ? 13.640 0.824 -5.349 1.00 90.06 71 CYS A CA 1
ATOM 571 C C . CYS A 1 71 ? 12.175 1.202 -5.091 1.00 90.06 71 CYS A C 1
ATOM 573 O O . CYS A 1 71 ? 11.459 1.519 -6.042 1.00 90.06 71 CYS A O 1
ATOM 575 N N . ASN A 1 72 ? 11.734 1.203 -3.828 1.00 91.06 72 ASN A N 1
ATOM 576 C CA . ASN A 1 72 ? 10.369 1.552 -3.429 1.00 91.06 72 ASN A CA 1
ATOM 577 C C . ASN A 1 72 ? 9.299 0.664 -4.110 1.00 91.06 72 ASN A C 1
ATOM 579 O O . ASN A 1 72 ? 8.263 1.144 -4.579 1.00 91.06 72 ASN A O 1
ATOM 583 N N . ARG A 1 73 ? 9.578 -0.644 -4.226 1.00 91.94 73 ARG A N 1
ATOM 584 C CA . ARG A 1 73 ? 8.671 -1.633 -4.835 1.00 91.94 73 ARG A CA 1
ATOM 585 C C . ARG A 1 73 ? 8.060 -2.556 -3.795 1.00 91.94 73 ARG A C 1
ATOM 587 O O . ARG A 1 73 ? 8.690 -2.897 -2.799 1.00 91.94 73 ARG A O 1
ATOM 594 N N . VAL A 1 74 ? 6.852 -3.005 -4.101 1.00 94.50 74 VAL A N 1
ATOM 595 C CA . VAL A 1 74 ? 6.099 -4.001 -3.345 1.00 94.50 74 VAL A CA 1
ATOM 596 C C . VAL A 1 74 ? 5.904 -5.240 -4.212 1.00 94.50 74 VAL A C 1
ATOM 598 O O . VAL A 1 74 ? 5.663 -5.125 -5.415 1.00 94.50 74 VAL A O 1
ATOM 601 N N . TYR A 1 75 ? 6.014 -6.420 -3.609 1.00 94.56 75 TYR A N 1
ATOM 602 C CA . TYR A 1 75 ? 5.810 -7.697 -4.275 1.00 94.56 75 TYR A CA 1
ATOM 603 C C . TYR A 1 75 ? 4.793 -8.534 -3.513 1.00 94.56 75 TYR A C 1
ATOM 605 O O . TYR A 1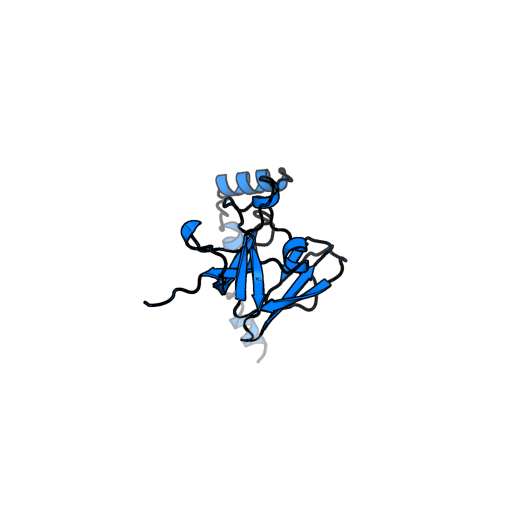 75 ? 4.990 -8.896 -2.350 1.00 94.56 75 TYR A O 1
ATOM 613 N N . TYR A 1 76 ? 3.721 -8.871 -4.221 1.00 93.31 76 TYR A N 1
ATOM 614 C CA . TYR A 1 76 ? 2.734 -9.843 -3.796 1.00 93.31 76 TYR A CA 1
ATOM 615 C C . TYR A 1 76 ? 2.308 -10.693 -5.006 1.00 93.31 76 TYR A C 1
ATOM 617 O O . TYR A 1 76 ? 1.903 -10.122 -6.023 1.00 93.31 76 TYR A O 1
ATOM 625 N N . PRO A 1 77 ? 2.389 -12.034 -4.942 1.00 93.00 77 PRO A N 1
ATOM 626 C CA . PRO A 1 77 ? 2.949 -12.837 -3.848 1.00 93.00 77 PRO A CA 1
ATOM 627 C C . PRO A 1 77 ? 4.443 -12.573 -3.596 1.00 93.00 77 PRO A C 1
ATOM 629 O O . PRO A 1 77 ? 5.135 -12.017 -4.456 1.00 93.00 77 PRO A O 1
ATOM 632 N N . ILE A 1 78 ? 4.936 -12.983 -2.421 1.00 93.88 78 ILE A N 1
ATOM 633 C CA . ILE A 1 78 ? 6.344 -12.820 -2.028 1.00 93.88 78 ILE A CA 1
ATOM 634 C C . ILE A 1 78 ? 7.288 -13.445 -3.054 1.00 93.88 78 ILE A C 1
ATOM 636 O O . ILE A 1 78 ? 7.029 -14.502 -3.632 1.00 93.88 78 ILE A O 1
ATOM 640 N N . ARG A 1 79 ? 8.423 -12.773 -3.250 1.00 90.69 79 ARG A N 1
ATOM 641 C CA . ARG A 1 79 ? 9.537 -13.227 -4.082 1.00 90.69 79 ARG A CA 1
ATOM 642 C C . ARG A 1 79 ? 10.792 -13.420 -3.231 1.00 90.69 79 ARG A C 1
ATOM 644 O O . ARG A 1 79 ? 10.855 -12.999 -2.082 1.00 90.69 79 ARG A O 1
ATOM 651 N N . ASN A 1 80 ? 11.800 -14.058 -3.807 1.00 89.69 80 ASN A N 1
ATOM 652 C CA . ASN A 1 80 ? 13.116 -14.228 -3.187 1.00 89.69 80 ASN A CA 1
ATOM 653 C C . ASN A 1 80 ? 14.093 -13.084 -3.514 1.00 89.69 80 ASN A C 1
ATOM 655 O O . ASN A 1 80 ? 15.121 -12.968 -2.858 1.00 89.69 80 ASN A O 1
ATOM 659 N N . ARG A 1 81 ? 13.796 -12.258 -4.526 1.00 90.44 81 ARG A N 1
ATOM 660 C CA . ARG A 1 81 ? 14.646 -11.143 -4.964 1.00 90.44 81 ARG A CA 1
ATOM 661 C C . ARG A 1 81 ? 13.837 -9.978 -5.531 1.00 90.44 81 ARG A C 1
ATOM 663 O O . ARG A 1 81 ? 12.701 -10.165 -5.969 1.00 90.44 81 ARG A O 1
ATOM 670 N N . CYS A 1 82 ? 14.460 -8.802 -5.586 1.00 91.50 82 CYS A N 1
ATOM 671 C CA . CYS A 1 82 ? 13.962 -7.662 -6.349 1.00 91.50 82 CYS A CA 1
ATOM 672 C C . CYS A 1 82 ? 14.062 -7.941 -7.862 1.00 91.50 82 CYS A C 1
ATOM 674 O O . CYS A 1 82 ? 15.012 -8.573 -8.317 1.00 91.50 82 CYS A O 1
ATOM 676 N N . PHE A 1 83 ? 13.094 -7.470 -8.652 1.00 87.44 83 PHE A N 1
ATOM 677 C CA . PHE A 1 83 ? 13.120 -7.564 -10.121 1.00 87.44 83 PHE A CA 1
ATOM 678 C C . PHE A 1 83 ? 13.678 -6.315 -10.804 1.00 87.44 83 PHE A C 1
ATOM 680 O O . PHE A 1 83 ? 13.702 -6.244 -12.029 1.00 87.44 83 PHE A O 1
ATOM 687 N N . GLN A 1 84 ? 14.104 -5.311 -10.039 1.00 86.75 84 GLN A N 1
ATOM 688 C CA . GLN A 1 84 ? 14.863 -4.207 -10.612 1.00 86.75 84 GLN A CA 1
ATOM 689 C C . GLN A 1 84 ? 16.298 -4.677 -10.832 1.00 86.75 84 GLN A C 1
ATOM 691 O O . GLN A 1 84 ? 16.939 -5.092 -9.872 1.00 86.75 84 GLN A O 1
ATOM 696 N N . TYR A 1 85 ? 16.763 -4.610 -12.083 1.00 79.19 85 TYR A N 1
ATOM 697 C CA . TYR A 1 85 ? 18.055 -5.156 -12.510 1.00 79.19 85 TYR A CA 1
ATOM 698 C C . TYR A 1 85 ? 19.228 -4.628 -11.663 1.00 79.19 85 TYR A C 1
ATOM 700 O O . TYR A 1 85 ? 19.978 -5.428 -11.121 1.00 79.19 85 TYR A O 1
ATOM 708 N N . ASP A 1 86 ? 19.291 -3.311 -11.440 1.00 84.38 86 ASP A N 1
ATOM 709 C CA . ASP A 1 86 ? 20.364 -2.651 -10.673 1.00 84.38 86 ASP A CA 1
ATOM 710 C C . ASP A 1 86 ? 19.973 -2.332 -9.216 1.00 84.38 86 ASP A C 1
ATOM 712 O O . ASP A 1 86 ? 20.392 -1.317 -8.658 1.00 84.38 86 ASP A O 1
ATOM 716 N N . CYS A 1 87 ? 19.087 -3.117 -8.593 1.00 87.94 87 CYS A N 1
ATOM 717 C CA . CYS A 1 87 ? 18.668 -2.851 -7.214 1.00 87.94 87 CYS A CA 1
ATOM 718 C C . CYS A 1 87 ? 19.270 -3.837 -6.216 1.00 87.94 87 CYS A C 1
ATOM 720 O O . CYS A 1 87 ? 18.834 -4.981 -6.110 1.00 87.94 87 CYS A O 1
ATOM 722 N N . GLU A 1 88 ? 20.183 -3.317 -5.402 1.00 89.62 88 GLU A N 1
ATOM 723 C CA . GLU A 1 88 ? 20.827 -4.016 -4.281 1.00 89.62 88 GLU A CA 1
ATOM 724 C C . GLU A 1 88 ? 20.198 -3.651 -2.924 1.00 89.62 88 GLU A C 1
ATOM 726 O O . GLU A 1 88 ? 20.754 -3.910 -1.860 1.00 89.62 88 GLU A O 1
ATOM 731 N N . GLY A 1 89 ? 19.030 -3.005 -2.946 1.00 90.38 89 GLY A N 1
ATOM 732 C CA . GLY A 1 89 ? 18.369 -2.540 -1.733 1.00 90.38 89 GLY A CA 1
ATOM 733 C C . GLY A 1 89 ? 17.880 -3.680 -0.837 1.00 90.38 89 GLY A C 1
ATOM 734 O O . GLY A 1 89 ? 17.460 -4.722 -1.351 1.00 90.38 89 GLY A O 1
ATOM 735 N N . PRO A 1 90 ? 17.835 -3.466 0.491 1.00 94.75 90 PRO A N 1
ATOM 736 C CA . PRO A 1 90 ? 17.358 -4.481 1.415 1.00 94.75 90 PRO A CA 1
ATOM 737 C C . PRO A 1 90 ? 15.889 -4.828 1.151 1.00 94.75 90 PRO A C 1
ATOM 739 O O . PRO A 1 90 ? 15.070 -3.976 0.780 1.00 94.75 90 PRO A O 1
ATOM 742 N N . LEU A 1 91 ? 15.581 -6.111 1.329 1.00 95.69 91 LEU A N 1
ATOM 743 C CA . LEU A 1 91 ? 14.243 -6.670 1.203 1.00 95.69 91 LEU A CA 1
ATOM 744 C C . LEU A 1 91 ? 13.674 -6.919 2.596 1.00 95.69 91 LEU A C 1
ATOM 746 O O . LEU A 1 91 ? 14.315 -7.564 3.422 1.00 95.69 91 LEU A O 1
ATOM 750 N N . GLU A 1 92 ? 12.461 -6.442 2.835 1.00 96.69 92 GLU A N 1
ATOM 751 C CA . GLU A 1 92 ? 11.774 -6.564 4.116 1.00 96.69 92 GLU A CA 1
ATOM 752 C C . GLU A 1 92 ? 10.436 -7.264 3.909 1.00 96.69 92 GLU A C 1
ATOM 754 O O . GLU A 1 92 ? 9.677 -6.924 3.000 1.00 96.69 92 GLU A O 1
ATOM 759 N N . LYS A 1 93 ? 10.150 -8.273 4.731 1.00 96.75 93 LYS A N 1
ATOM 760 C CA . LYS A 1 93 ? 8.840 -8.920 4.747 1.00 96.75 93 LYS A CA 1
ATOM 761 C C . LYS A 1 93 ? 7.977 -8.230 5.787 1.00 96.75 93 LYS A C 1
ATOM 763 O O . LYS A 1 93 ? 8.380 -8.136 6.941 1.00 96.75 93 LYS A O 1
ATOM 768 N N . ILE A 1 94 ? 6.791 -7.810 5.377 1.00 96.19 94 ILE A N 1
ATOM 769 C CA . ILE A 1 94 ? 5.760 -7.307 6.278 1.00 96.19 94 ILE A CA 1
ATOM 770 C C . ILE A 1 94 ? 4.553 -8.237 6.234 1.00 96.19 94 ILE A C 1
ATOM 772 O O . ILE A 1 94 ? 4.338 -8.961 5.255 1.00 96.19 94 ILE A O 1
ATOM 776 N N . THR A 1 95 ? 3.756 -8.195 7.292 1.00 96.00 95 THR A N 1
ATOM 777 C CA . THR A 1 95 ? 2.469 -8.883 7.344 1.00 96.00 95 THR A CA 1
ATOM 778 C C . THR A 1 95 ? 1.352 -7.854 7.328 1.00 96.00 95 THR A C 1
ATOM 780 O O . THR A 1 95 ? 1.468 -6.790 7.928 1.00 96.00 95 THR A O 1
ATOM 783 N N . LEU A 1 96 ? 0.292 -8.158 6.589 1.00 95.56 96 LEU A N 1
ATOM 784 C CA . LEU A 1 96 ? -0.908 -7.339 6.492 1.00 95.56 96 LEU A CA 1
ATOM 785 C C . LEU A 1 96 ? -2.125 -8.188 6.874 1.00 95.56 96 LEU A C 1
ATOM 787 O O . LEU A 1 96 ? -2.198 -9.348 6.462 1.00 95.56 96 LEU A O 1
ATOM 791 N N . PRO A 1 97 ? -3.091 -7.656 7.631 1.00 95.75 97 PRO A N 1
ATOM 792 C CA . PRO A 1 97 ? -4.236 -8.432 8.106 1.00 95.75 97 PRO A CA 1
ATOM 793 C C . PRO A 1 97 ? -5.190 -8.834 6.969 1.00 95.75 97 PRO A C 1
ATOM 795 O O . PRO A 1 97 ? -5.523 -8.027 6.104 1.00 95.75 97 PRO A O 1
ATOM 798 N N . ARG A 1 98 ? -5.682 -10.077 6.944 1.00 95.25 98 ARG A N 1
ATOM 799 C CA . ARG A 1 98 ? -6.655 -10.529 5.925 1.00 95.25 98 ARG A CA 1
ATOM 800 C C . ARG A 1 98 ? -8.040 -9.926 6.096 1.00 95.25 98 ARG A C 1
ATOM 802 O O . ARG A 1 98 ? -8.792 -9.868 5.130 1.00 95.25 98 ARG A O 1
ATOM 809 N N . ARG A 1 99 ? -8.370 -9.492 7.302 1.00 95.25 99 ARG A N 1
ATOM 810 C CA . ARG A 1 99 ? -9.496 -8.612 7.588 1.00 95.25 99 ARG A CA 1
ATOM 811 C C . ARG A 1 99 ? -9.016 -7.597 8.592 1.00 95.25 99 ARG A C 1
ATOM 813 O O . ARG A 1 99 ? -8.328 -7.939 9.549 1.00 95.25 99 ARG A O 1
ATOM 820 N N . ALA A 1 100 ? -9.341 -6.352 8.314 1.00 95.94 100 ALA A N 1
ATOM 821 C CA . ALA A 1 100 ? -8.869 -5.243 9.106 1.00 95.94 100 ALA A CA 1
ATOM 822 C C . ALA A 1 100 ? -10.046 -4.363 9.487 1.00 95.94 100 ALA A C 1
ATOM 824 O O . ALA A 1 100 ? -11.025 -4.283 8.746 1.00 95.94 100 ALA A O 1
ATOM 825 N N . ARG A 1 101 ? -9.951 -3.670 10.612 1.00 96.56 101 ARG A N 1
ATOM 826 C CA . ARG A 1 101 ? -10.903 -2.617 10.957 1.00 96.56 101 ARG A CA 1
ATOM 827 C C . ARG A 1 101 ? -10.215 -1.268 10.825 1.00 96.56 101 ARG A C 1
ATOM 829 O O . ARG A 1 101 ? -9.105 -1.081 11.315 1.00 96.56 101 ARG A O 1
ATOM 836 N N . LEU A 1 102 ? -10.855 -0.336 10.125 1.00 97.00 102 LEU A N 1
ATOM 837 C CA . LEU A 1 102 ? -10.334 1.013 9.935 1.00 97.00 102 LEU A CA 1
ATOM 838 C C . LEU A 1 102 ? -10.310 1.749 11.276 1.00 97.00 102 LEU A C 1
ATOM 840 O O . LEU A 1 102 ? -11.361 1.963 11.873 1.00 97.00 102 LEU A O 1
ATOM 844 N N . ILE A 1 103 ? -9.136 2.179 11.728 1.00 97.12 103 ILE A N 1
ATOM 845 C CA . ILE A 1 103 ? -9.004 3.042 12.908 1.00 97.12 103 ILE A CA 1
ATOM 846 C C . ILE A 1 103 ? -9.247 4.490 12.484 1.00 97.12 103 ILE A C 1
ATOM 848 O O . ILE A 1 103 ? -10.123 5.168 13.019 1.00 97.12 103 ILE A O 1
ATOM 852 N N . ARG A 1 104 ? -8.485 4.971 11.496 1.00 96.12 104 ARG A N 1
ATOM 853 C CA . ARG A 1 104 ? -8.588 6.337 10.963 1.00 96.12 104 ARG A CA 1
ATOM 854 C C . ARG A 1 104 ? -7.959 6.455 9.580 1.00 96.12 104 ARG A C 1
ATOM 856 O O . ARG A 1 104 ? -7.104 5.656 9.207 1.00 96.12 104 ARG A O 1
ATOM 863 N N . ILE A 1 105 ? -8.348 7.494 8.848 1.00 95.50 105 ILE A N 1
ATOM 864 C CA . ILE A 1 105 ? -7.681 7.913 7.609 1.00 95.50 105 ILE A CA 1
ATOM 865 C C . ILE A 1 105 ? -6.505 8.824 7.967 1.00 95.50 105 ILE A C 1
ATOM 867 O O . ILE A 1 105 ? -6.613 9.656 8.867 1.00 95.50 105 ILE A O 1
ATOM 871 N N . ILE A 1 106 ? -5.396 8.676 7.248 1.00 94.06 106 ILE A N 1
ATOM 872 C CA . ILE A 1 106 ? -4.218 9.527 7.379 1.00 94.06 106 ILE A CA 1
ATOM 873 C C . ILE A 1 106 ? -4.250 10.616 6.309 1.00 94.06 106 ILE A C 1
ATOM 875 O O . ILE A 1 106 ? -4.308 10.344 5.105 1.00 94.06 106 ILE A O 1
ATOM 879 N N . ASP A 1 107 ? -4.162 11.868 6.750 1.00 89.50 107 ASP A N 1
ATOM 880 C CA . ASP A 1 107 ? -4.083 13.014 5.856 1.00 89.50 107 ASP A CA 1
ATOM 881 C C . ASP A 1 107 ? -2.674 13.183 5.292 1.00 89.50 107 ASP A C 1
ATOM 883 O O . ASP A 1 107 ? -1.789 13.797 5.886 1.00 89.50 107 ASP A O 1
ATOM 887 N N . LEU A 1 108 ? -2.473 12.669 4.081 1.00 88.62 108 LEU A N 1
ATOM 888 C CA . LEU A 1 108 ? -1.231 12.888 3.350 1.00 88.62 108 LEU A CA 1
ATOM 889 C C . LEU A 1 108 ? -1.207 14.282 2.695 1.00 88.62 108 LEU A C 1
ATOM 891 O O . LEU A 1 108 ? -2.223 14.721 2.146 1.00 88.62 108 LEU A O 1
ATOM 895 N N . PRO A 1 109 ? -0.049 14.958 2.625 1.00 88.38 109 PRO A N 1
ATOM 896 C CA . PRO A 1 109 ? 0.166 16.104 1.749 1.00 88.38 109 PRO A CA 1
ATOM 897 C C . PRO A 1 109 ? -0.219 15.804 0.292 1.00 88.38 109 PRO A C 1
ATOM 899 O O . PRO A 1 109 ? 0.038 14.714 -0.222 1.00 88.38 109 PRO A O 1
ATOM 902 N N . ILE A 1 110 ? -0.751 16.797 -0.432 1.00 83.62 110 ILE A N 1
ATOM 903 C CA . ILE A 1 110 ? -1.233 16.652 -1.827 1.00 83.62 110 ILE A CA 1
ATOM 904 C C . ILE A 1 110 ? -0.188 15.994 -2.745 1.00 83.62 110 ILE A C 1
ATOM 906 O O . ILE A 1 110 ? -0.527 15.171 -3.598 1.00 83.62 110 ILE A O 1
ATOM 910 N N . LYS A 1 111 ? 1.095 16.333 -2.565 1.00 82.62 111 LYS A N 1
ATOM 911 C CA . LYS A 1 111 ? 2.200 15.751 -3.342 1.00 82.62 111 LYS A CA 1
ATOM 912 C C . LYS A 1 111 ? 2.368 14.250 -3.081 1.00 82.62 111 LYS A C 1
ATOM 914 O O . LYS A 1 111 ? 2.597 13.506 -4.032 1.00 82.62 111 LYS A O 1
ATOM 919 N N . GLN A 1 112 ? 2.228 13.818 -1.826 1.00 84.31 112 GLN A N 1
ATOM 920 C CA . GLN A 1 112 ? 2.357 12.418 -1.415 1.00 84.31 112 GLN A CA 1
ATOM 921 C C . GLN A 1 112 ? 1.130 11.590 -1.812 1.00 84.31 112 GLN A C 1
ATOM 923 O O . GLN A 1 112 ? 1.300 10.462 -2.257 1.00 84.31 112 GLN A O 1
ATOM 928 N N . ARG A 1 113 ? -0.083 12.168 -1.824 1.00 85.06 113 ARG A N 1
ATOM 929 C CA . ARG A 1 113 ? -1.311 11.475 -2.289 1.00 85.06 113 ARG A CA 1
ATOM 930 C C . ARG A 1 113 ? -1.208 10.904 -3.710 1.00 85.06 113 ARG A C 1
ATOM 932 O O . ARG A 1 113 ? -1.955 9.999 -4.063 1.00 85.06 113 ARG A O 1
ATOM 939 N N . ARG A 1 114 ? -0.309 11.431 -4.548 1.00 82.25 114 ARG A N 1
ATOM 940 C CA . ARG A 1 114 ? -0.104 10.988 -5.942 1.00 82.25 114 ARG A CA 1
ATOM 941 C C . ARG A 1 114 ? 0.989 9.929 -6.095 1.00 82.25 114 ARG A C 1
ATOM 943 O O . ARG A 1 114 ? 1.193 9.418 -7.196 1.00 82.25 114 ARG A O 1
ATOM 950 N N . ILE A 1 115 ? 1.733 9.630 -5.034 1.00 84.19 115 ILE A N 1
ATOM 951 C CA . ILE A 1 115 ? 2.915 8.769 -5.072 1.00 84.19 115 ILE A CA 1
ATOM 952 C C . ILE A 1 115 ? 2.630 7.526 -4.236 1.00 84.19 115 ILE A C 1
ATOM 954 O O . ILE A 1 115 ? 2.070 7.611 -3.152 1.00 84.19 115 ILE A O 1
ATOM 958 N N . PHE A 1 116 ? 2.982 6.362 -4.776 1.00 89.44 116 PHE A N 1
ATOM 959 C CA . PHE A 1 116 ? 3.023 5.148 -3.975 1.00 89.44 116 PHE A CA 1
ATOM 960 C C . PHE A 1 116 ? 4.312 5.127 -3.161 1.00 89.44 116 PHE A C 1
ATOM 962 O O . PHE A 1 116 ? 5.400 5.284 -3.720 1.00 89.44 116 PHE A O 1
ATOM 969 N N . ASP A 1 117 ? 4.171 4.913 -1.866 1.00 91.38 117 ASP A N 1
ATOM 970 C CA . ASP A 1 117 ? 5.258 4.881 -0.902 1.00 91.38 117 ASP A CA 1
ATOM 971 C C . ASP A 1 117 ? 5.152 3.621 -0.037 1.00 91.38 117 ASP A C 1
ATOM 973 O O . ASP A 1 117 ? 4.121 3.385 0.602 1.00 91.38 117 ASP A O 1
ATOM 977 N N . ILE A 1 118 ? 6.202 2.796 -0.046 1.00 94.06 118 ILE A N 1
ATOM 978 C CA . ILE A 1 118 ? 6.260 1.582 0.772 1.00 94.06 118 ILE A CA 1
ATOM 979 C C . ILE A 1 118 ? 6.525 1.886 2.245 1.00 94.06 118 ILE A C 1
ATOM 981 O O . ILE A 1 118 ? 6.264 1.020 3.075 1.00 94.06 118 ILE A O 1
ATOM 985 N N . THR A 1 119 ? 7.036 3.075 2.585 1.00 94.06 119 THR A N 1
ATOM 986 C CA . THR A 1 119 ? 7.289 3.454 3.985 1.00 94.06 119 THR A CA 1
ATOM 987 C C . THR A 1 119 ? 5.993 3.461 4.785 1.00 94.06 119 THR A C 1
ATOM 989 O O . THR A 1 119 ? 5.954 2.890 5.867 1.00 94.06 119 THR A O 1
ATOM 992 N N . LEU A 1 120 ? 4.900 3.937 4.184 1.00 94.69 120 LEU A N 1
ATOM 993 C CA . LEU A 1 120 ? 3.563 3.881 4.775 1.00 94.69 120 LEU A CA 1
ATOM 994 C C . LEU A 1 120 ? 3.129 2.439 5.084 1.00 94.69 120 LEU A C 1
ATOM 996 O O . LEU A 1 120 ? 2.614 2.172 6.162 1.00 94.69 120 LEU A O 1
ATOM 1000 N N . MET A 1 121 ? 3.388 1.490 4.176 1.00 94.75 121 MET A N 1
ATOM 1001 C CA . MET A 1 121 ? 3.073 0.073 4.420 1.00 94.75 121 MET A CA 1
ATOM 1002 C C . MET A 1 121 ? 3.959 -0.541 5.501 1.00 94.75 121 MET A C 1
ATOM 1004 O O . MET A 1 121 ? 3.498 -1.361 6.288 1.00 94.75 121 MET A O 1
ATOM 1008 N N . ARG A 1 122 ? 5.231 -0.141 5.544 1.00 94.94 122 ARG A N 1
ATOM 1009 C CA . ARG A 1 122 ? 6.184 -0.567 6.570 1.00 94.94 122 ARG A CA 1
ATOM 1010 C C . ARG A 1 122 ? 5.793 -0.062 7.962 1.00 94.94 122 ARG A C 1
ATOM 1012 O O . ARG A 1 122 ? 5.994 -0.774 8.936 1.00 94.94 122 ARG A O 1
ATOM 1019 N N . GLU A 1 123 ? 5.205 1.128 8.043 1.00 94.62 123 GLU A N 1
ATOM 1020 C CA . GLU A 1 123 ? 4.655 1.717 9.272 1.00 94.62 123 GLU A CA 1
ATOM 1021 C C . GLU A 1 123 ? 3.309 1.097 9.696 1.00 94.62 123 GLU A C 1
ATOM 1023 O O . GLU A 1 123 ? 2.784 1.441 10.750 1.00 94.62 123 GLU A O 1
ATOM 1028 N N . GLY A 1 124 ? 2.758 0.165 8.908 1.00 92.50 124 GLY A N 1
ATOM 1029 C CA . GLY A 1 124 ? 1.497 -0.522 9.205 1.00 92.50 124 GLY A CA 1
ATOM 1030 C C . GLY A 1 124 ? 0.255 0.141 8.605 1.00 92.50 124 GLY A C 1
ATOM 1031 O O . GLY A 1 124 ? -0.856 -0.350 8.803 1.00 92.50 124 GLY A O 1
ATOM 1032 N N . TYR A 1 125 ? 0.413 1.219 7.834 1.00 95.75 125 TYR A N 1
ATOM 1033 C CA . TYR A 1 125 ? -0.700 1.822 7.110 1.00 95.75 125 TY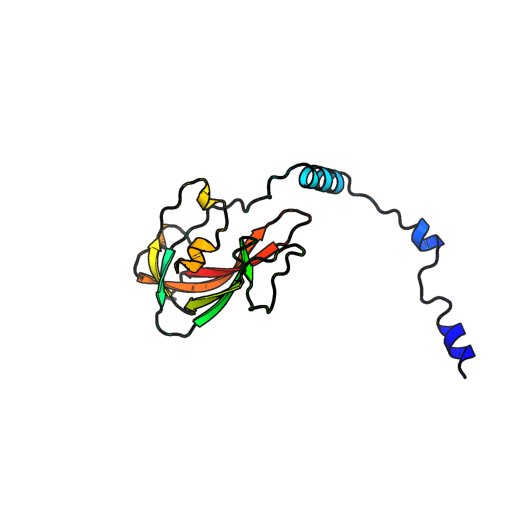R A CA 1
ATOM 1034 C C . TYR A 1 125 ? -1.036 1.045 5.841 1.00 95.75 125 TYR A C 1
ATOM 1036 O O . TYR A 1 125 ? -0.187 0.435 5.188 1.00 95.75 125 TYR A O 1
ATOM 1044 N N . VAL A 1 126 ? -2.296 1.126 5.429 1.00 95.75 126 VAL A N 1
ATOM 1045 C CA . VAL A 1 126 ? -2.788 0.442 4.237 1.00 95.75 126 VAL A CA 1
ATOM 1046 C C . VAL A 1 126 ? -3.358 1.423 3.228 1.00 95.75 126 VAL A C 1
ATOM 1048 O O . VAL A 1 126 ? -3.961 2.437 3.579 1.00 95.75 126 VAL A O 1
ATOM 1051 N N . TYR A 1 127 ? -3.190 1.106 1.947 1.00 95.38 127 TYR A N 1
ATOM 1052 C CA . TYR A 1 127 ? -3.829 1.853 0.870 1.00 95.38 127 TYR A CA 1
ATOM 1053 C C . TYR A 1 127 ? -5.276 1.413 0.721 1.00 95.38 127 TYR A C 1
ATOM 1055 O O . TYR A 1 127 ? -5.538 0.224 0.542 1.00 95.38 127 TYR A O 1
ATOM 1063 N N . ILE A 1 128 ? -6.193 2.374 0.740 1.00 94.81 128 ILE A N 1
ATOM 1064 C CA . ILE A 1 128 ? -7.625 2.144 0.590 1.00 94.81 128 ILE A CA 1
ATOM 1065 C C . ILE A 1 128 ? -8.046 2.492 -0.842 1.00 94.81 128 ILE A C 1
ATOM 1067 O O . ILE A 1 128 ? -7.629 3.506 -1.409 1.00 94.81 128 ILE A O 1
ATOM 1071 N N . VAL A 1 129 ? -8.841 1.614 -1.443 1.00 92.81 129 VAL A N 1
ATOM 1072 C CA . VAL A 1 129 ? -9.334 1.676 -2.823 1.00 92.81 129 VAL A CA 1
ATOM 1073 C C . VAL A 1 129 ? -10.821 1.327 -2.859 1.00 92.81 129 VAL A C 1
ATOM 1075 O O . VAL A 1 129 ? -11.370 0.865 -1.862 1.00 92.81 129 VAL A O 1
ATOM 1078 N N . ASP A 1 130 ? -11.460 1.541 -4.012 1.00 90.31 130 ASP A N 1
ATOM 1079 C CA . ASP A 1 130 ? -12.851 1.144 -4.278 1.00 90.31 130 ASP A CA 1
ATOM 1080 C C . ASP A 1 130 ? -13.836 1.606 -3.187 1.00 90.31 130 ASP A C 1
ATOM 1082 O O . ASP A 1 130 ? -14.668 0.827 -2.731 1.00 90.31 130 ASP A O 1
ATOM 1086 N N . SER A 1 131 ? -13.689 2.852 -2.732 1.00 89.38 131 SER A N 1
ATOM 1087 C CA . SER A 1 131 ? -14.503 3.429 -1.662 1.00 89.38 131 SER A CA 1
ATOM 1088 C C . SER A 1 131 ? -14.795 4.897 -1.890 1.00 89.38 131 SER A C 1
ATOM 1090 O O . SER A 1 131 ? -13.966 5.642 -2.422 1.00 89.38 131 SER A O 1
ATOM 1092 N N . GLU A 1 132 ? -15.968 5.301 -1.424 1.00 87.25 132 GLU A N 1
ATOM 1093 C CA . GLU A 1 132 ? -16.370 6.696 -1.336 1.00 87.25 132 GLU A CA 1
ATOM 1094 C C . GLU A 1 132 ? -16.003 7.284 0.042 1.00 87.25 132 GLU A C 1
ATOM 1096 O O . GLU A 1 132 ? -15.975 6.568 1.048 1.00 87.25 132 GLU A O 1
ATOM 1101 N N . PRO A 1 133 ? -15.746 8.603 0.155 1.00 84.56 133 PRO A N 1
ATOM 1102 C CA . PRO A 1 133 ? -15.338 9.219 1.423 1.00 84.56 133 PRO A CA 1
ATOM 1103 C C . PRO A 1 133 ? -16.315 8.997 2.590 1.00 84.56 133 PRO A C 1
ATOM 1105 O O . PRO A 1 133 ? -15.905 8.965 3.747 1.00 84.56 133 PRO A O 1
ATOM 1108 N N . ASN A 1 134 ? -17.610 8.847 2.305 1.00 87.50 134 ASN A N 1
ATOM 1109 C CA . ASN A 1 134 ? -18.657 8.614 3.304 1.00 87.50 134 ASN A CA 1
ATOM 1110 C C . ASN A 1 134 ? -18.671 7.176 3.862 1.00 87.50 134 ASN A C 1
ATOM 1112 O O . ASN A 1 134 ? -19.232 6.958 4.941 1.00 87.50 134 ASN A O 1
ATOM 1116 N N . GLU A 1 135 ? -18.057 6.222 3.161 1.00 88.88 135 GLU A N 1
ATOM 1117 C CA . GLU A 1 135 ? -17.930 4.818 3.566 1.00 88.88 135 GLU A CA 1
ATOM 1118 C C . GLU A 1 135 ? -16.743 4.598 4.509 1.00 88.88 135 GLU A C 1
ATOM 1120 O O . GLU A 1 135 ? -16.693 3.598 5.218 1.00 88.88 135 GLU A O 1
ATOM 1125 N N . LEU A 1 136 ? -15.789 5.532 4.559 1.00 91.56 136 LEU A N 1
ATOM 1126 C CA . LEU A 1 136 ? -14.541 5.389 5.309 1.00 91.56 136 LEU A CA 1
ATOM 1127 C C . LEU A 1 136 ? -14.633 6.002 6.707 1.00 91.56 136 LEU A C 1
ATOM 1129 O O . LEU A 1 136 ? -13.999 7.009 7.024 1.00 91.56 136 LEU A O 1
ATOM 1133 N N . LYS A 1 137 ? -15.434 5.370 7.563 1.00 92.94 137 LYS A N 1
ATOM 1134 C CA . LYS A 1 137 ? -15.564 5.746 8.976 1.00 92.94 137 LYS A CA 1
ATOM 1135 C C . LYS A 1 137 ? -14.715 4.836 9.869 1.00 92.94 137 LYS A C 1
ATOM 1137 O O . LYS A 1 137 ? -14.561 3.655 9.552 1.00 92.94 137 LYS A O 1
ATOM 1142 N N . PRO A 1 138 ? -14.210 5.342 11.009 1.00 95.62 138 PRO A N 1
ATOM 1143 C CA . PRO A 1 138 ? -13.644 4.489 12.046 1.00 95.62 138 PRO A CA 1
ATOM 1144 C C . PRO A 1 138 ? -14.591 3.333 12.388 1.00 95.62 138 PRO A C 1
ATOM 1146 O O . PRO A 1 138 ? -15.800 3.529 12.524 1.00 95.62 138 PRO A O 1
ATOM 1149 N N . GLY A 1 139 ? -14.045 2.129 12.503 1.00 94.81 139 GLY A N 1
ATOM 1150 C CA . GLY A 1 139 ? -14.783 0.905 12.791 1.00 94.81 139 GLY A CA 1
ATOM 1151 C C . GLY A 1 139 ? -15.241 0.108 11.565 1.00 94.81 139 GLY A C 1
ATOM 1152 O O . GLY A 1 139 ? -15.718 -1.013 11.731 1.00 94.81 139 GLY A O 1
ATOM 1153 N N . VAL A 1 140 ? -15.098 0.639 10.346 1.00 94.69 140 VAL A N 1
ATOM 1154 C CA . VAL A 1 140 ? -15.486 -0.079 9.121 1.00 94.69 140 VAL A CA 1
ATOM 1155 C C . VAL A 1 140 ? -14.550 -1.257 8.870 1.00 94.69 140 VAL A C 1
ATOM 1157 O O . VAL A 1 140 ? -13.330 -1.129 8.954 1.00 94.69 140 VAL A O 1
ATOM 1160 N N . GLU A 1 141 ? -15.135 -2.410 8.561 1.00 95.75 141 GLU A N 1
ATOM 1161 C CA . GLU A 1 141 ? -14.393 -3.610 8.186 1.00 95.75 141 GLU A CA 1
ATOM 1162 C C . GLU A 1 141 ? -13.887 -3.487 6.752 1.00 95.75 141 GLU A C 1
ATOM 1164 O O . GLU A 1 141 ? -14.610 -3.074 5.844 1.00 95.75 141 GLU A O 1
ATOM 1169 N N . LEU A 1 142 ? -12.630 -3.856 6.562 1.00 96.06 142 LEU A N 1
ATOM 1170 C CA . LEU A 1 142 ? -11.913 -3.789 5.309 1.00 96.06 142 LEU A CA 1
ATOM 1171 C C . LEU A 1 142 ? -11.406 -5.178 4.926 1.00 96.06 142 LEU A C 1
ATOM 1173 O O . LEU A 1 142 ? -10.907 -5.932 5.765 1.00 96.06 142 LEU A O 1
ATOM 1177 N N . GLU A 1 143 ? -11.462 -5.475 3.633 1.00 95.38 143 GLU A N 1
ATOM 1178 C CA . GLU A 1 143 ? -10.869 -6.675 3.051 1.00 95.38 143 GLU A CA 1
ATOM 1179 C C . GLU A 1 143 ? -9.769 -6.321 2.039 1.00 95.38 143 GLU A C 1
ATOM 1181 O O . GLU A 1 143 ? -9.864 -5.304 1.340 1.00 95.38 143 GLU A O 1
ATOM 1186 N N . PRO A 1 144 ? -8.723 -7.154 1.933 1.00 95.44 144 PRO A N 1
ATOM 1187 C CA . PRO A 1 144 ? -7.638 -6.954 1.001 1.00 95.44 144 PRO A CA 1
ATOM 1188 C C . PRO A 1 144 ? -8.068 -7.282 -0.432 1.00 95.44 144 PRO A C 1
ATOM 1190 O O . PRO A 1 144 ? -8.675 -8.315 -0.713 1.00 95.44 144 PRO A O 1
ATOM 1193 N N . VAL A 1 145 ? -7.665 -6.438 -1.372 1.00 95.56 145 VAL A N 1
ATOM 1194 C CA . VAL A 1 145 ? -7.846 -6.618 -2.812 1.00 95.56 145 VAL A CA 1
ATOM 1195 C C . VAL A 1 145 ? -6.555 -6.310 -3.551 1.00 95.56 145 VAL A C 1
ATOM 1197 O O . VAL A 1 145 ? -5.783 -5.438 -3.159 1.00 95.56 145 VAL A O 1
ATOM 1200 N N . ILE A 1 146 ? -6.308 -7.009 -4.657 1.00 94.75 146 ILE A N 1
ATOM 1201 C CA . ILE A 1 146 ? -5.132 -6.742 -5.487 1.00 94.75 146 ILE A CA 1
ATOM 1202 C C . ILE A 1 146 ? -5.468 -5.651 -6.490 1.00 94.75 146 ILE A C 1
ATOM 1204 O O . ILE A 1 146 ? -6.309 -5.830 -7.372 1.00 94.75 146 ILE A O 1
ATOM 1208 N N . ARG A 1 147 ? -4.782 -4.516 -6.375 1.00 92.88 147 ARG A N 1
ATOM 1209 C CA . ARG A 1 147 ? -4.917 -3.394 -7.305 1.00 92.88 147 ARG A CA 1
ATOM 1210 C C . ARG A 1 147 ? -3.554 -2.931 -7.787 1.00 92.88 147 ARG A C 1
ATOM 1212 O O . ARG A 1 147 ? -2.505 -3.265 -7.236 1.00 92.88 147 ARG A O 1
ATOM 1219 N N . ARG A 1 148 ? -3.581 -2.161 -8.873 1.00 90.62 148 ARG A N 1
ATOM 1220 C CA . ARG A 1 148 ? -2.396 -1.498 -9.404 1.00 90.62 148 ARG A CA 1
ATOM 1221 C C . ARG A 1 148 ? -1.948 -0.441 -8.397 1.00 90.62 148 ARG A C 1
ATOM 1223 O O . ARG A 1 148 ? -2.623 0.565 -8.209 1.00 90.62 148 ARG A O 1
ATOM 1230 N N . LEU A 1 149 ? -0.806 -0.677 -7.768 1.00 89.44 149 LEU A N 1
ATOM 1231 C CA . LEU A 1 149 ? -0.211 0.212 -6.785 1.00 89.44 149 LEU A CA 1
ATOM 1232 C C . LEU A 1 149 ? 0.720 1.221 -7.420 1.00 89.44 149 LEU A C 1
ATOM 1234 O O . LEU A 1 149 ? 0.766 2.343 -6.946 1.00 89.44 149 LEU A O 1
ATOM 1238 N N . ASN A 1 150 ? 1.440 0.894 -8.486 1.00 87.88 150 ASN A N 1
ATOM 1239 C CA . ASN A 1 150 ? 2.316 1.870 -9.125 1.00 87.88 150 ASN A CA 1
ATOM 1240 C C . ASN A 1 150 ? 2.493 1.580 -10.617 1.00 87.88 150 ASN A C 1
ATOM 1242 O O . ASN A 1 150 ? 2.222 0.473 -11.084 1.00 87.88 150 ASN A O 1
ATOM 1246 N N . TYR A 1 151 ? 2.918 2.595 -11.362 1.00 85.38 151 TYR A N 1
ATOM 1247 C CA . TYR A 1 151 ? 3.255 2.490 -12.775 1.00 85.38 151 TYR A CA 1
ATOM 1248 C C . TYR A 1 151 ? 4.553 3.244 -13.025 1.00 85.38 151 TYR A C 1
ATOM 1250 O O . TYR A 1 151 ? 4.690 4.404 -12.642 1.00 85.38 151 TYR A O 1
ATOM 1258 N N . GLU A 1 152 ? 5.521 2.573 -13.635 1.00 80.88 152 GLU A N 1
ATOM 1259 C CA . GLU A 1 152 ? 6.846 3.147 -13.878 1.00 80.88 152 GLU A CA 1
ATOM 1260 C C . GLU A 1 152 ? 7.005 3.731 -15.291 1.00 80.88 152 GLU A C 1
ATOM 1262 O O . GLU A 1 152 ? 8.103 4.139 -15.656 1.00 80.88 152 GLU A O 1
ATOM 1267 N N . GLY A 1 153 ? 5.915 3.843 -16.058 1.00 75.62 153 GLY A N 1
ATOM 1268 C CA . GLY A 1 153 ? 5.935 4.328 -17.439 1.00 75.62 153 GLY A CA 1
ATOM 1269 C C . GLY A 1 153 ? 5.927 3.196 -18.464 1.00 75.62 153 GLY A C 1
ATOM 1270 O O . GLY A 1 153 ? 5.856 2.024 -18.105 1.00 75.62 153 GLY A O 1
ATOM 1271 N N . ASN A 1 154 ? 5.973 3.565 -19.745 1.00 71.25 154 ASN A N 1
ATOM 1272 C CA . ASN A 1 154 ? 5.789 2.644 -20.868 1.00 71.25 154 ASN A CA 1
ATOM 1273 C C . ASN A 1 154 ? 6.841 1.522 -20.955 1.00 71.25 154 ASN A C 1
ATOM 1275 O O . ASN A 1 154 ? 6.503 0.414 -21.364 1.00 71.25 154 ASN A O 1
ATOM 1279 N N . ASP A 1 155 ? 8.078 1.798 -20.537 1.00 72.44 155 ASP A N 1
ATOM 1280 C CA . ASP A 1 155 ? 9.175 0.817 -20.485 1.00 72.44 155 ASP A CA 1
ATOM 1281 C C . ASP A 1 155 ? 9.364 0.216 -19.076 1.00 72.44 155 ASP A C 1
ATOM 1283 O O . ASP A 1 155 ? 10.271 -0.582 -18.838 1.00 72.44 155 ASP A O 1
ATOM 1287 N N . GLY A 1 156 ? 8.537 0.638 -18.116 1.00 75.19 156 GLY A N 1
ATOM 1288 C CA . GLY A 1 156 ? 8.618 0.249 -16.714 1.00 75.19 156 GLY A CA 1
ATOM 1289 C C . GLY A 1 156 ? 7.610 -0.832 -16.329 1.00 75.19 156 GLY A C 1
ATOM 1290 O O . GLY A 1 156 ? 6.764 -1.253 -17.119 1.00 75.19 156 GLY A O 1
ATOM 1291 N N . LEU A 1 157 ? 7.672 -1.289 -15.077 1.00 83.06 157 LEU A N 1
ATOM 1292 C CA . LEU A 1 157 ? 6.727 -2.285 -14.579 1.00 83.06 157 LEU A CA 1
ATOM 1293 C C . LEU A 1 157 ? 5.411 -1.645 -14.119 1.00 83.06 157 LEU A C 1
ATOM 1295 O O . LEU A 1 157 ? 5.374 -0.564 -13.520 1.00 83.06 157 LEU A O 1
ATOM 1299 N N . ILE A 1 158 ? 4.316 -2.373 -14.340 1.00 88.00 158 ILE A N 1
ATOM 1300 C CA . ILE A 1 158 ? 3.067 -2.162 -13.610 1.00 88.00 158 ILE A CA 1
ATOM 1301 C C . ILE A 1 158 ? 3.171 -2.949 -12.305 1.00 88.00 158 ILE A C 1
ATOM 1303 O O . ILE A 1 158 ? 3.295 -4.173 -12.313 1.00 88.00 158 ILE A O 1
ATOM 1307 N N . ILE A 1 159 ? 3.116 -2.245 -11.180 1.00 89.81 159 ILE A N 1
ATOM 1308 C CA . ILE A 1 159 ? 3.262 -2.845 -9.857 1.00 89.81 159 ILE A CA 1
ATOM 1309 C C . ILE A 1 159 ? 1.869 -3.079 -9.287 1.00 89.81 159 ILE A C 1
ATOM 1311 O O . ILE A 1 159 ? 1.105 -2.131 -9.092 1.00 89.81 159 ILE A O 1
ATOM 1315 N N . TYR A 1 160 ? 1.557 -4.341 -9.013 1.00 93.06 160 TYR A N 1
ATOM 1316 C CA . TYR A 1 160 ? 0.343 -4.768 -8.326 1.00 93.06 160 TYR A CA 1
ATOM 1317 C C . TYR A 1 160 ? 0.669 -5.176 -6.896 1.00 93.06 160 TYR A C 1
ATOM 1319 O O . TYR A 1 160 ? 1.744 -5.709 -6.621 1.00 93.06 160 TYR A O 1
ATOM 1327 N N . GLY A 1 161 ? -0.277 -4.961 -5.993 1.00 94.44 161 GLY A N 1
ATOM 1328 C CA . GLY A 1 161 ? -0.165 -5.458 -4.633 1.00 94.44 161 GLY A CA 1
ATOM 1329 C C . GLY A 1 161 ? -1.442 -5.246 -3.831 1.00 94.44 161 GLY A C 1
ATOM 1330 O O . GLY A 1 161 ? -2.438 -4.752 -4.373 1.00 94.44 161 GLY A O 1
ATOM 1331 N N . PRO A 1 162 ? -1.422 -5.660 -2.558 1.00 95.50 162 PRO A N 1
ATOM 1332 C CA . PRO A 1 162 ? -2.581 -5.576 -1.691 1.00 95.50 162 PRO A CA 1
ATOM 1333 C C . PRO A 1 162 ? -2.909 -4.121 -1.351 1.00 95.50 162 PRO A C 1
ATOM 1335 O O . PRO A 1 162 ? -2.054 -3.342 -0.936 1.00 95.50 162 PRO A O 1
ATOM 1338 N N . CYS A 1 163 ? -4.174 -3.787 -1.550 1.00 95.81 163 CYS A N 1
ATOM 1339 C CA . CYS A 1 163 ? -4.881 -2.616 -1.046 1.00 95.81 163 CYS A CA 1
ATOM 1340 C C . CYS A 1 163 ? -6.077 -3.112 -0.230 1.00 95.81 163 CYS A C 1
ATOM 1342 O O . CYS A 1 163 ? -6.338 -4.308 -0.213 1.00 95.81 163 CYS A O 1
ATOM 1344 N N . TYR A 1 164 ? -6.835 -2.213 0.380 1.00 96.06 164 TYR A N 1
ATOM 1345 C CA . TYR A 1 164 ? -8.025 -2.538 1.155 1.00 96.06 164 TYR A CA 1
ATOM 1346 C C . TYR A 1 164 ? -9.244 -1.827 0.593 1.00 96.06 164 TYR A C 1
ATOM 1348 O O . TYR A 1 164 ? -9.143 -0.692 0.136 1.00 96.06 164 TYR A O 1
ATOM 1356 N N . ARG A 1 165 ? -10.399 -2.477 0.653 1.00 94.81 165 ARG A N 1
ATOM 1357 C CA . ARG A 1 165 ? -11.694 -1.851 0.373 1.00 94.81 165 ARG A CA 1
ATOM 1358 C C . ARG A 1 165 ? -12.674 -2.145 1.509 1.00 94.81 165 ARG A C 1
ATOM 1360 O O . ARG A 1 165 ? -12.509 -3.176 2.165 1.00 94.81 165 ARG A O 1
ATOM 1367 N N . PRO A 1 166 ? -13.689 -1.298 1.733 1.00 95.06 166 PRO A N 1
ATOM 1368 C CA . PRO A 1 166 ? -14.791 -1.608 2.632 1.00 95.06 166 PRO A CA 1
ATOM 1369 C C . PRO A 1 166 ? -15.438 -2.946 2.289 1.00 95.06 166 PRO A C 1
ATOM 1371 O O . PRO A 1 166 ? -15.733 -3.237 1.128 1.00 95.06 166 PRO A O 1
ATOM 1374 N N . MET A 1 167 ? -15.668 -3.765 3.310 1.00 91.62 167 MET A N 1
ATOM 1375 C CA . MET A 1 167 ? -16.487 -4.957 3.172 1.00 91.62 167 MET A CA 1
ATOM 1376 C C . MET A 1 167 ? -17.943 -4.524 3.023 1.00 91.62 167 MET A C 1
ATOM 1378 O O . MET A 1 167 ? -18.514 -3.896 3.916 1.00 91.62 167 MET A O 1
ATOM 1382 N N . PHE A 1 168 ? -18.571 -4.879 1.903 1.00 78.25 168 PHE A N 1
ATOM 1383 C CA . PHE A 1 168 ? -20.006 -4.678 1.746 1.00 78.25 168 PHE A CA 1
ATOM 1384 C C . PHE A 1 168 ? -20.743 -5.566 2.748 1.00 78.25 168 PHE A C 1
ATOM 1386 O O . PHE A 1 168 ? -20.791 -6.789 2.597 1.00 78.25 168 PHE A O 1
ATOM 1393 N N . ARG A 1 169 ? -21.356 -4.962 3.766 1.00 58.06 169 ARG A N 1
ATOM 1394 C CA . ARG A 1 169 ? -22.373 -5.657 4.552 1.00 58.06 169 ARG A CA 1
ATOM 1395 C C . ARG A 1 169 ? -23.635 -5.728 3.698 1.00 58.06 169 ARG A C 1
ATOM 1397 O O . ARG A 1 169 ? -24.217 -4.698 3.372 1.00 58.06 169 ARG A O 1
ATOM 1404 N N . ARG A 1 170 ? -24.061 -6.942 3.330 1.00 39.25 170 ARG A N 1
ATOM 1405 C CA . ARG A 1 170 ? -25.476 -7.168 3.014 1.00 39.25 170 ARG A CA 1
ATOM 1406 C C . ARG A 1 170 ? -26.241 -6.846 4.298 1.00 39.25 170 ARG A C 1
ATOM 1408 O O . ARG A 1 170 ? -26.061 -7.547 5.291 1.00 39.25 170 ARG A O 1
ATOM 1415 N N . SER A 1 171 ? -26.973 -5.738 4.278 1.00 36.69 171 SER A N 1
ATOM 1416 C CA . SER A 1 171 ? -28.074 -5.471 5.204 1.00 36.69 171 SER A CA 1
ATOM 1417 C C . SER A 1 171 ? -29.142 -6.544 5.068 1.00 36.69 171 SER A C 1
ATOM 1419 O O . SER A 1 171 ? -29.415 -6.905 3.897 1.00 36.69 171 SER A O 1
#